Protein AF-A0A3L7QA02-F1 (afdb_monomer)

Sequence (84 aa):
MSDAATVHTEANLRQIFANMVPDRARTIRECYYEAVAALRNLSESLELADLEVPGNHEHVLIYEHVIACEAIGAMNLSLLGKVL

Foldseek 3Di:
DDPVVLVVVLVVVLVCLVPDDVVVSVVVVVVLVVVLVVLVVQLVVLVVVLVPDDDPPVSVSNVVSVVSVVVNVCSCPDSNVVND

Solvent-accessible surface area (backbone atoms only — not comparable to full-atom values): 4712 Å² total; per-residue (Å²): 133,57,72,69,58,55,53,52,51,48,54,50,51,53,51,50,56,73,72,39,59,67,67,61,50,47,52,54,49,51,55,52,52,49,51,50,51,50,39,50,53,48,24,53,52,27,46,52,52,47,72,68,53,86,78,92,70,82,56,59,38,49,58,52,20,50,53,32,50,49,51,46,50,51,46,61,69,30,72,62,54,71,70,108

Mean predicted aligned error: 4.7 Å

Nearest PDB structures (foldseek):
  1vcs-assembly1_A  TM=5.983E-01  e=1.392E+00  Mus musculus
  4nqi-assembly2_C  TM=6.962E-01  e=3.245E+00  Dictyostelium discoideum
  3nkx-assembly1_B  TM=6.299E-01  e=5.939E+00  Homo sapiens

Secondary structure (DSSP, 8-state):
--HHHHHHHHHHHHHHHHHS-HHHHHHHHHHHHHHHHHHHHHHHHHHHHHHHS-S--TTHHHHHHHHHHHHHHHHHHSHHHHH-

Structure (mmCIF, N/CA/C/O backbone):
data_AF-A0A3L7QA02-F1
#
_entry.id   AF-A0A3L7QA02-F1
#
loop_
_atom_site.group_PDB
_atom_site.id
_atom_site.type_symbol
_atom_site.label_atom_id
_atom_site.label_alt_id
_atom_site.label_comp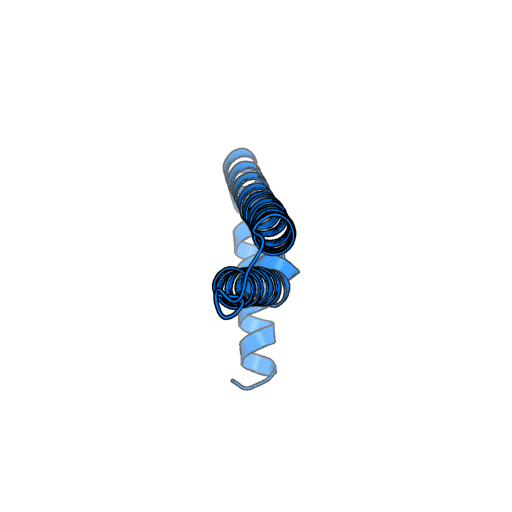_id
_atom_site.label_asym_id
_atom_site.label_entity_id
_atom_site.label_seq_id
_atom_site.pdbx_PDB_ins_code
_atom_site.Cartn_x
_atom_site.Cartn_y
_atom_site.Cartn_z
_atom_site.occupancy
_atom_site.B_iso_or_equiv
_atom_site.auth_seq_id
_atom_site.auth_comp_id
_atom_site.auth_asym_id
_atom_site.auth_atom_id
_atom_site.pdbx_PDB_model_num
ATOM 1 N N . MET A 1 1 ? -16.528 -15.673 -1.116 1.00 58.62 1 MET A N 1
ATOM 2 C CA . MET A 1 1 ? -17.079 -15.321 0.214 1.00 58.62 1 MET A CA 1
ATOM 3 C C . MET A 1 1 ? -18.457 -14.727 -0.001 1.00 58.62 1 MET A C 1
ATOM 5 O O . MET A 1 1 ? -18.603 -13.984 -0.958 1.00 58.62 1 MET A O 1
ATOM 9 N N . SER A 1 2 ? -19.458 -15.085 0.804 1.00 66.75 2 SER A N 1
ATOM 10 C CA . SER A 1 2 ? -20.776 -14.442 0.725 1.00 66.75 2 SER A CA 1
ATOM 11 C C . SER A 1 2 ? -20.705 -13.005 1.253 1.00 66.75 2 SER A C 1
ATOM 13 O O . SER A 1 2 ? -19.893 -12.719 2.135 1.00 66.75 2 SER A O 1
ATOM 15 N N . ASP A 1 3 ? -21.574 -12.117 0.767 1.00 69.88 3 ASP A N 1
ATOM 16 C CA . ASP A 1 3 ? -21.635 -10.716 1.218 1.00 69.88 3 ASP A CA 1
ATOM 17 C C . ASP A 1 3 ? -21.833 -10.598 2.737 1.00 69.88 3 ASP A C 1
ATOM 19 O O . ASP A 1 3 ? -21.231 -9.750 3.392 1.00 69.88 3 ASP A O 1
ATOM 23 N N . ALA A 1 4 ? -22.591 -11.526 3.329 1.00 67.81 4 ALA A N 1
ATOM 24 C CA . ALA A 1 4 ? -22.807 -11.597 4.772 1.00 67.81 4 ALA A CA 1
ATOM 25 C C . ALA A 1 4 ? -21.514 -11.858 5.574 1.00 67.81 4 ALA A C 1
ATOM 27 O O . ALA A 1 4 ? -21.345 -11.307 6.662 1.00 67.81 4 ALA A O 1
ATOM 28 N N . ALA A 1 5 ? -20.586 -12.666 5.044 1.00 70.00 5 ALA A N 1
ATOM 29 C CA . ALA A 1 5 ? -19.310 -12.936 5.706 1.00 70.00 5 ALA A CA 1
ATOM 30 C C . ALA A 1 5 ? -18.410 -11.690 5.705 1.00 70.00 5 ALA A C 1
ATOM 32 O O . ALA A 1 5 ? -17.811 -11.366 6.726 1.00 70.00 5 ALA A O 1
ATOM 33 N N . THR A 1 6 ? -18.380 -10.953 4.591 1.00 76.81 6 THR A N 1
ATOM 34 C CA . THR A 1 6 ? -17.620 -9.702 4.452 1.00 76.81 6 THR A CA 1
ATOM 35 C C . THR A 1 6 ? -18.126 -8.619 5.409 1.00 76.81 6 THR A C 1
ATOM 37 O O . THR A 1 6 ? -17.320 -7.990 6.093 1.00 76.81 6 THR A O 1
ATOM 40 N N . VAL A 1 7 ? -19.450 -8.454 5.527 1.00 77.56 7 VAL A N 1
ATOM 41 C CA . VAL A 1 7 ? -20.072 -7.507 6.473 1.00 77.56 7 VAL A CA 1
ATOM 42 C C . VAL A 1 7 ? -19.729 -7.861 7.923 1.00 77.56 7 VAL A C 1
ATOM 44 O O . VAL A 1 7 ? -19.392 -6.980 8.714 1.00 77.56 7 VAL A O 1
ATOM 47 N N . HIS A 1 8 ? -19.759 -9.150 8.279 1.00 84.56 8 HIS A N 1
ATOM 48 C CA . HIS A 1 8 ? -19.390 -9.597 9.622 1.00 84.56 8 HIS A CA 1
ATOM 49 C C . HIS A 1 8 ? -17.907 -9.331 9.932 1.00 84.56 8 HIS A C 1
ATOM 51 O O . HIS A 1 8 ? -17.573 -8.845 11.013 1.00 84.56 8 HIS A O 1
ATOM 57 N N . THR A 1 9 ? -17.007 -9.587 8.977 1.00 88.75 9 THR A N 1
ATOM 58 C CA . THR A 1 9 ? -15.576 -9.294 9.135 1.00 88.75 9 THR A CA 1
ATOM 59 C C . THR A 1 9 ? -15.300 -7.794 9.266 1.00 88.75 9 THR A C 1
ATOM 61 O O . THR A 1 9 ? -14.482 -7.404 10.099 1.00 88.75 9 THR A O 1
ATOM 64 N N . GLU A 1 10 ? -15.993 -6.945 8.503 1.00 91.94 10 GLU A N 1
ATOM 65 C CA . GLU A 1 10 ? -15.863 -5.489 8.623 1.00 91.94 10 GLU A CA 1
ATOM 66 C C . GLU A 1 10 ? -16.308 -4.987 10.004 1.00 91.94 10 GLU A C 1
ATOM 68 O O . GLU A 1 10 ? -15.580 -4.232 10.653 1.00 91.94 10 GLU A O 1
ATOM 73 N N . ALA A 1 11 ? -17.471 -5.438 10.488 1.00 93.44 11 ALA A N 1
ATOM 74 C CA . ALA A 1 11 ? -17.977 -5.070 11.809 1.00 93.44 11 ALA A CA 1
ATOM 75 C C . ALA A 1 11 ? -16.990 -5.458 12.924 1.00 93.44 11 ALA A C 1
ATOM 77 O O . ALA A 1 11 ? -16.701 -4.645 13.806 1.00 93.44 11 ALA A O 1
ATOM 78 N N . ASN A 1 12 ? -16.405 -6.657 12.836 1.00 95.06 12 ASN A N 1
ATOM 79 C CA . ASN A 1 12 ? -15.395 -7.123 13.783 1.00 95.06 12 ASN A CA 1
ATOM 80 C C . ASN A 1 12 ? -14.128 -6.253 13.741 1.00 95.06 12 ASN A C 1
ATOM 82 O O . ASN A 1 12 ? -13.619 -5.871 14.793 1.00 95.06 12 ASN A O 1
ATOM 86 N N . LEU A 1 13 ? -13.637 -5.883 12.552 1.00 94.50 13 LEU A N 1
ATOM 87 C CA . LEU A 1 13 ? -12.491 -4.975 12.412 1.00 94.50 13 LEU A CA 1
ATOM 88 C C . LEU A 1 13 ? -12.768 -3.611 13.052 1.00 94.50 13 LEU A C 1
ATOM 90 O O . LEU A 1 13 ? -11.955 -3.126 13.842 1.00 94.50 13 LEU A O 1
ATOM 94 N N . ARG A 1 14 ? -13.934 -3.014 12.782 1.00 94.25 14 ARG A N 1
ATOM 95 C CA . ARG A 1 14 ? -14.336 -1.737 13.394 1.00 94.25 14 ARG A CA 1
ATOM 96 C C . ARG A 1 14 ? -14.401 -1.840 14.917 1.00 94.25 14 ARG A C 1
ATOM 98 O O . ARG A 1 14 ? -13.894 -0.958 15.607 1.00 94.25 14 ARG A O 1
ATOM 105 N N . GLN A 1 15 ? -14.960 -2.929 15.445 1.00 96.19 15 GLN A N 1
ATOM 106 C CA . GLN A 1 15 ? -15.025 -3.175 16.885 1.00 96.19 15 GLN A CA 1
ATOM 107 C C . GLN A 1 15 ? -13.632 -3.348 17.508 1.00 96.19 15 GLN A C 1
ATOM 109 O O . GLN A 1 15 ? -13.388 -2.830 18.598 1.00 96.19 15 GLN A O 1
ATOM 114 N N . ILE A 1 16 ? -12.708 -4.037 16.833 1.00 95.81 16 ILE A N 1
ATOM 115 C CA . ILE A 1 16 ? -11.323 -4.185 17.299 1.00 95.81 16 ILE A CA 1
ATOM 116 C C . ILE A 1 16 ? -10.659 -2.812 17.419 1.00 95.81 16 ILE A C 1
ATOM 118 O O . ILE A 1 16 ? -10.122 -2.496 18.476 1.00 95.81 16 ILE A O 1
ATOM 122 N N . PHE A 1 17 ? -10.736 -1.971 16.383 1.00 95.06 17 PHE A N 1
ATOM 123 C CA . PHE A 1 17 ? -10.145 -0.629 16.416 1.00 95.06 17 PHE A CA 1
ATOM 124 C C . PHE A 1 17 ? -10.807 0.297 17.439 1.00 95.06 17 PHE A C 1
ATOM 126 O O . PHE A 1 17 ? -10.106 1.079 18.076 1.00 95.06 17 PHE A O 1
ATOM 133 N N . ALA A 1 18 ? -12.125 0.198 17.628 1.00 93.88 18 ALA A N 1
ATOM 134 C CA . ALA A 1 18 ? -12.848 0.994 18.618 1.00 93.88 18 ALA A CA 1
ATOM 135 C C . ALA A 1 18 ? -12.422 0.678 20.063 1.00 93.88 18 ALA A C 1
ATOM 137 O O . ALA A 1 18 ? -12.393 1.573 20.901 1.00 93.88 18 ALA A O 1
ATOM 138 N N . ASN A 1 19 ? -12.068 -0.581 20.345 1.00 96.88 19 ASN A N 1
ATOM 139 C CA . ASN A 1 19 ? -11.625 -1.029 21.670 1.00 96.88 19 ASN A CA 1
ATOM 140 C C . ASN A 1 19 ? -10.094 -1.041 21.829 1.00 96.88 19 ASN A C 1
ATOM 142 O O . ASN A 1 19 ? -9.581 -1.400 22.890 1.00 96.88 19 ASN A O 1
ATOM 146 N N . MET A 1 20 ? -9.351 -0.693 20.778 1.00 96.94 20 MET A N 1
ATOM 147 C CA . MET A 1 20 ? -7.894 -0.691 20.791 1.00 96.94 20 MET A CA 1
ATOM 148 C C . MET A 1 20 ? -7.356 0.517 21.562 1.00 96.94 20 MET A C 1
ATOM 150 O O . MET A 1 20 ? -7.914 1.612 21.507 1.00 96.94 20 MET A O 1
ATOM 154 N N . VAL A 1 21 ? -6.215 0.335 22.233 1.00 97.94 21 VAL A N 1
ATOM 155 C CA . VAL A 1 21 ? -5.469 1.444 22.845 1.00 97.94 21 VAL A CA 1
ATOM 156 C C . VAL A 1 21 ? -5.212 2.535 21.789 1.00 97.94 21 VAL A C 1
ATOM 158 O O . VAL A 1 21 ? -4.669 2.204 20.729 1.00 97.94 21 VAL A O 1
ATOM 161 N N . PRO A 1 22 ? -5.547 3.817 22.054 1.00 96.19 22 PRO A N 1
ATOM 162 C CA . PRO A 1 22 ? -5.490 4.879 21.048 1.00 96.19 22 PRO A CA 1
ATOM 163 C C . PRO A 1 22 ? -4.147 5.003 20.324 1.00 96.19 22 PRO A C 1
ATOM 165 O O . PRO A 1 22 ? -4.125 5.109 19.098 1.00 96.19 22 PRO A O 1
ATOM 168 N N . ASP A 1 23 ? -3.032 4.921 21.053 1.00 97.75 23 ASP A N 1
ATOM 169 C CA . ASP A 1 23 ? -1.693 5.010 20.460 1.00 97.75 23 ASP A CA 1
ATOM 170 C C . ASP A 1 23 ? -1.408 3.839 19.520 1.00 97.75 23 ASP A C 1
ATOM 172 O O . ASP A 1 23 ? -0.893 4.034 18.424 1.00 97.75 23 ASP A O 1
ATOM 176 N N . ARG A 1 24 ? -1.835 2.622 19.882 1.00 97.81 24 ARG A N 1
ATOM 177 C CA . ARG A 1 24 ? -1.687 1.449 19.011 1.00 97.81 24 ARG A CA 1
ATOM 178 C C . ARG A 1 24 ? -2.509 1.604 17.732 1.00 97.81 24 ARG A C 1
ATOM 180 O O . ARG A 1 24 ? -2.006 1.308 16.652 1.00 97.81 24 ARG A O 1
ATOM 187 N N . ALA A 1 25 ? -3.749 2.079 17.849 1.00 96.56 25 ALA A N 1
ATOM 188 C CA . ALA A 1 25 ? -4.613 2.316 16.697 1.00 96.56 25 ALA A CA 1
ATOM 189 C C . ALA A 1 25 ? -4.047 3.405 15.774 1.00 96.56 25 ALA A C 1
ATOM 191 O O . ALA A 1 25 ? -4.180 3.305 14.555 1.00 96.56 25 ALA A O 1
ATOM 192 N N . ARG A 1 26 ? -3.409 4.437 16.341 1.00 96.69 26 ARG A N 1
ATOM 193 C CA . ARG A 1 26 ? -2.697 5.467 15.578 1.00 96.69 26 ARG A CA 1
ATOM 194 C C . ARG A 1 26 ? -1.504 4.877 14.832 1.00 96.69 26 ARG A C 1
ATOM 196 O O . ARG A 1 26 ? -1.461 5.018 13.618 1.00 96.69 26 ARG A O 1
ATOM 203 N N . THR A 1 27 ? -0.630 4.142 15.519 1.00 98.25 27 THR A N 1
ATOM 204 C CA . THR A 1 27 ? 0.540 3.508 14.893 1.00 98.25 27 THR A CA 1
ATOM 205 C C . THR A 1 27 ? 0.144 2.610 13.725 1.00 98.25 27 THR A C 1
ATOM 207 O O . THR A 1 27 ? 0.780 2.653 12.682 1.00 98.25 27 THR A O 1
ATOM 210 N N . ILE A 1 28 ? -0.929 1.819 13.849 1.00 97.69 28 ILE A N 1
ATOM 211 C CA . ILE A 1 28 ? -1.374 0.964 12.737 1.00 97.69 28 ILE A CA 1
ATOM 212 C C . ILE A 1 28 ? -1.834 1.799 11.535 1.00 97.69 28 ILE A C 1
ATOM 214 O O . ILE A 1 28 ? -1.491 1.456 10.406 1.00 97.69 28 ILE A O 1
ATOM 218 N N . ARG A 1 29 ? -2.579 2.893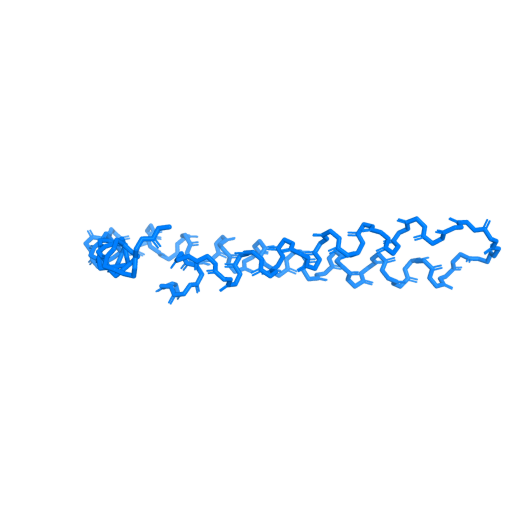 11.758 1.00 96.81 29 ARG A N 1
ATOM 219 C CA . ARG A 1 29 ? -2.981 3.811 10.678 1.00 96.81 29 ARG A CA 1
ATOM 220 C C . ARG A 1 29 ? -1.768 4.432 9.996 1.00 96.81 29 ARG A C 1
ATOM 222 O O . ARG A 1 29 ? -1.687 4.402 8.776 1.00 96.81 29 ARG A O 1
ATOM 229 N N . GLU A 1 30 ? -0.832 4.954 10.782 1.00 98.12 30 GLU A N 1
ATOM 230 C CA . GLU A 1 30 ? 0.395 5.580 10.281 1.00 98.12 30 GLU A CA 1
ATOM 231 C C . GLU A 1 30 ? 1.202 4.595 9.435 1.00 98.12 30 GLU A C 1
ATOM 233 O O . GLU A 1 30 ? 1.421 4.858 8.257 1.00 98.12 30 GLU A O 1
ATOM 238 N N . CYS A 1 31 ? 1.518 3.408 9.965 1.00 98.25 31 CYS A N 1
ATOM 239 C CA . CYS A 1 31 ? 2.261 2.395 9.217 1.00 98.25 31 CYS A CA 1
ATOM 240 C C . CYS A 1 31 ? 1.542 1.963 7.930 1.00 98.25 31 CYS A C 1
ATOM 242 O O . CYS A 1 31 ? 2.189 1.715 6.915 1.00 98.25 31 CYS A O 1
ATOM 244 N N . TYR A 1 32 ? 0.209 1.862 7.953 1.00 98.19 32 TYR A N 1
ATOM 245 C CA . TYR A 1 32 ? -0.563 1.510 6.765 1.00 98.19 32 TYR A CA 1
ATOM 246 C C . TYR A 1 32 ? -0.452 2.588 5.680 1.00 98.19 32 TYR A C 1
ATOM 248 O O . TYR A 1 32 ? -0.176 2.277 4.520 1.00 98.19 32 TYR A O 1
ATOM 256 N N . TYR A 1 33 ? -0.633 3.857 6.051 1.00 97.38 33 TYR A N 1
ATOM 257 C CA . TYR A 1 33 ? -0.537 4.974 5.115 1.00 97.38 33 TYR A CA 1
ATOM 258 C C . TYR A 1 33 ? 0.890 5.187 4.606 1.00 97.38 33 TYR A C 1
ATOM 260 O O . TYR A 1 33 ? 1.073 5.439 3.416 1.00 97.38 33 TYR A O 1
ATOM 268 N N . GLU A 1 34 ? 1.896 5.012 5.462 1.00 98.44 34 GLU A N 1
ATOM 269 C CA . GLU A 1 34 ? 3.310 5.052 5.078 1.00 98.44 34 GLU A CA 1
ATOM 270 C C . GLU A 1 34 ? 3.660 3.943 4.083 1.00 98.44 34 GLU A C 1
ATOM 272 O O . GLU A 1 34 ? 4.334 4.209 3.090 1.00 98.44 34 GLU A O 1
ATOM 277 N N . ALA A 1 35 ? 3.157 2.721 4.284 1.00 98.38 35 ALA A N 1
ATOM 278 C CA . ALA A 1 35 ? 3.369 1.623 3.345 1.00 98.38 35 ALA A CA 1
ATOM 279 C C . ALA A 1 35 ? 2.755 1.920 1.966 1.00 98.38 35 ALA A C 1
ATOM 281 O O . ALA A 1 35 ? 3.420 1.748 0.944 1.00 98.38 35 ALA A O 1
ATOM 282 N N . VAL A 1 36 ? 1.516 2.429 1.921 1.00 98.19 36 VAL A N 1
ATOM 283 C CA . VAL A 1 36 ? 0.876 2.829 0.654 1.00 98.19 36 VAL A CA 1
ATOM 284 C C . VAL A 1 36 ? 1.634 3.982 -0.012 1.00 98.19 36 VAL A C 1
ATOM 286 O O . VAL A 1 36 ? 1.814 3.970 -1.229 1.00 98.19 36 VAL A O 1
ATOM 289 N N . ALA A 1 37 ? 2.094 4.970 0.758 1.00 98.38 37 ALA A N 1
ATOM 290 C CA . ALA A 1 37 ? 2.878 6.088 0.236 1.00 98.38 37 ALA A CA 1
ATOM 291 C C . ALA A 1 37 ? 4.224 5.623 -0.344 1.00 98.38 37 ALA A C 1
ATOM 293 O O . ALA A 1 37 ? 4.597 6.039 -1.439 1.00 98.38 37 ALA A O 1
ATOM 294 N N . ALA A 1 38 ? 4.918 4.711 0.339 1.00 98.50 38 ALA A N 1
ATOM 295 C CA . ALA A 1 38 ? 6.163 4.129 -0.147 1.00 98.50 38 ALA A CA 1
ATOM 296 C C . ALA A 1 38 ? 5.959 3.340 -1.450 1.00 98.50 38 ALA A C 1
ATOM 298 O O . ALA A 1 38 ? 6.752 3.490 -2.377 1.00 98.50 38 ALA A O 1
ATOM 299 N N . LEU A 1 39 ? 4.876 2.559 -1.560 1.00 98.62 39 LEU A N 1
ATOM 300 C CA . LEU A 1 39 ? 4.538 1.849 -2.798 1.00 98.62 39 LEU A CA 1
ATOM 301 C C . LEU A 1 39 ? 4.249 2.810 -3.958 1.00 98.62 39 LEU A C 1
ATOM 303 O O . LEU A 1 39 ? 4.678 2.549 -5.079 1.00 98.62 39 LEU A O 1
ATOM 307 N N . ARG A 1 40 ? 3.565 3.935 -3.702 1.00 98.31 40 ARG A N 1
ATOM 308 C CA . ARG A 1 40 ? 3.331 4.968 -4.727 1.00 98.31 40 ARG A CA 1
ATOM 309 C C . ARG A 1 40 ? 4.646 5.555 -5.229 1.00 98.31 40 ARG A C 1
ATOM 311 O O . ARG A 1 40 ? 4.884 5.547 -6.433 1.00 98.31 40 ARG A O 1
ATOM 318 N N . ASN A 1 41 ? 5.520 5.968 -4.312 1.00 98.62 41 ASN A N 1
ATOM 319 C CA . ASN A 1 41 ? 6.835 6.505 -4.665 1.00 98.62 41 ASN A CA 1
ATOM 320 C C . ASN A 1 41 ? 7.672 5.486 -5.453 1.00 98.62 41 ASN A C 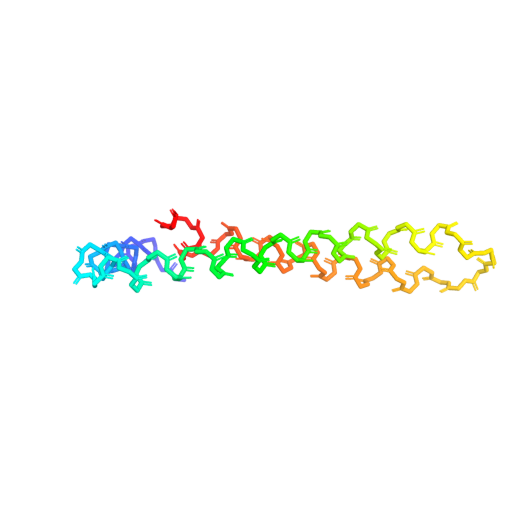1
ATOM 322 O O . ASN A 1 41 ? 8.361 5.858 -6.402 1.00 98.62 41 ASN A O 1
ATOM 326 N N . LEU A 1 42 ? 7.599 4.203 -5.081 1.00 98.50 42 LEU A N 1
ATOM 327 C CA . LEU A 1 42 ? 8.263 3.121 -5.804 1.00 98.50 42 LEU A CA 1
ATOM 328 C C . LEU A 1 42 ? 7.719 2.997 -7.232 1.00 98.50 42 LEU A C 1
ATOM 330 O O . LEU A 1 42 ? 8.509 2.988 -8.169 1.00 98.50 42 LEU A O 1
ATOM 334 N N . SER A 1 43 ? 6.394 2.946 -7.403 1.00 98.44 43 SER A N 1
ATOM 335 C CA . SER A 1 43 ? 5.771 2.822 -8.728 1.00 98.44 43 SER A CA 1
ATOM 336 C C . SER A 1 43 ? 6.162 3.968 -9.667 1.00 98.44 43 SER A C 1
ATOM 338 O O . SER A 1 43 ? 6.532 3.713 -10.810 1.00 98.44 43 SER A O 1
ATOM 340 N N . GLU A 1 44 ? 6.167 5.210 -9.178 1.00 98.06 44 GLU A N 1
ATOM 341 C CA . GLU A 1 44 ? 6.557 6.389 -9.960 1.00 98.06 44 GLU A CA 1
ATOM 342 C C . GLU A 1 44 ? 8.050 6.361 -10.309 1.00 98.06 44 GLU A C 1
ATOM 344 O O . GLU A 1 44 ? 8.430 6.574 -11.456 1.00 98.06 44 GLU A O 1
ATOM 349 N N . SER A 1 45 ? 8.907 6.021 -9.341 1.00 98.06 45 SER A N 1
ATOM 350 C CA . SER A 1 45 ? 10.354 5.932 -9.575 1.00 98.06 45 SER A CA 1
ATOM 351 C C . SER A 1 45 ? 10.710 4.867 -10.616 1.00 98.06 45 SER A C 1
ATOM 353 O O . SER A 1 45 ? 11.625 5.077 -11.407 1.00 98.06 45 SER A O 1
ATOM 355 N N . LEU A 1 46 ? 10.001 3.733 -10.622 1.00 97.31 46 LEU A N 1
ATOM 356 C CA . LEU A 1 46 ? 10.207 2.657 -11.596 1.00 97.31 46 LEU A CA 1
ATOM 357 C C . LEU A 1 46 ? 9.818 3.090 -13.013 1.00 97.31 46 LEU A C 1
ATOM 359 O O . LEU A 1 46 ? 10.576 2.847 -13.948 1.00 97.31 46 LEU A O 1
ATOM 363 N N . GLU A 1 47 ? 8.674 3.762 -13.164 1.00 96.06 47 GLU A N 1
ATOM 364 C CA . GLU A 1 47 ? 8.217 4.293 -14.454 1.00 96.06 47 GLU A CA 1
ATOM 365 C C . GLU A 1 47 ? 9.193 5.338 -15.008 1.00 96.06 47 GLU A C 1
ATOM 367 O O . GLU A 1 47 ? 9.605 5.255 -16.164 1.00 96.06 47 GLU A O 1
ATOM 372 N N . LEU A 1 48 ? 9.612 6.292 -14.171 1.00 95.56 48 LEU A N 1
ATOM 373 C CA . LEU A 1 48 ? 10.562 7.331 -14.569 1.00 95.56 48 LEU A CA 1
ATOM 374 C C . LEU A 1 48 ? 11.928 6.745 -14.939 1.00 95.56 48 LEU A C 1
ATOM 376 O O . LEU A 1 48 ? 12.493 7.119 -15.964 1.00 95.56 48 LEU A O 1
ATOM 380 N N . ALA A 1 49 ? 12.439 5.799 -14.149 1.00 94.62 49 ALA A N 1
ATOM 381 C CA . ALA A 1 49 ? 13.716 5.156 -14.433 1.00 94.62 49 ALA A CA 1
ATOM 382 C C . ALA A 1 49 ? 13.693 4.387 -15.765 1.00 94.62 49 ALA A C 1
ATOM 384 O O . ALA A 1 49 ? 14.683 4.418 -16.490 1.00 94.62 49 ALA A O 1
ATOM 385 N N . ASP A 1 50 ? 12.578 3.740 -16.126 1.00 93.00 50 ASP A N 1
ATOM 386 C CA . ASP A 1 50 ? 12.446 3.047 -17.416 1.00 93.00 50 ASP A CA 1
ATOM 387 C C . ASP A 1 50 ? 12.558 4.016 -18.607 1.00 93.00 50 ASP A C 1
ATOM 389 O O . ASP A 1 50 ? 13.230 3.720 -19.597 1.00 93.00 50 ASP A O 1
ATOM 393 N N . LEU A 1 51 ? 11.964 5.211 -18.478 1.00 90.44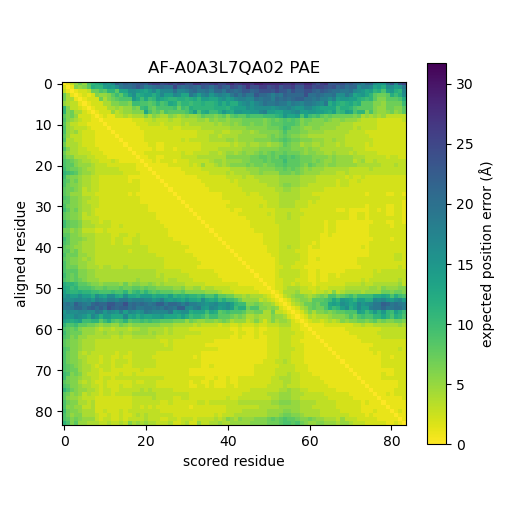 51 LEU A N 1
ATOM 394 C CA . LEU A 1 51 ? 12.020 6.273 -19.490 1.00 90.44 51 LEU A CA 1
ATOM 395 C C . LEU A 1 51 ? 13.425 6.866 -19.662 1.00 90.44 51 LEU A C 1
ATOM 397 O O . LEU A 1 51 ? 13.767 7.339 -20.748 1.00 90.44 51 LEU A O 1
ATOM 401 N N . GLU A 1 52 ? 14.229 6.877 -18.598 1.00 91.81 52 GLU A N 1
ATOM 402 C CA . GLU A 1 52 ? 15.571 7.464 -18.595 1.00 91.81 52 GLU A CA 1
ATOM 403 C C . GLU A 1 52 ? 16.629 6.568 -19.242 1.00 91.81 52 GLU A C 1
ATOM 405 O O . GLU A 1 52 ? 17.657 7.076 -19.701 1.00 91.81 52 GLU A O 1
ATOM 410 N N . VAL A 1 53 ? 16.411 5.249 -19.306 1.00 84.69 53 VAL A N 1
ATOM 411 C CA . VAL A 1 53 ? 17.381 4.343 -19.925 1.00 84.69 53 VAL A CA 1
ATOM 412 C C . VAL A 1 53 ? 17.170 4.329 -21.446 1.00 84.69 53 VAL A C 1
ATOM 414 O O . VAL A 1 53 ? 16.115 3.928 -21.929 1.00 84.69 53 VAL A O 1
ATOM 417 N N . PRO A 1 54 ? 18.159 4.720 -22.264 1.00 78.06 54 PRO A N 1
ATOM 418 C CA . PRO A 1 54 ? 18.058 4.592 -23.711 1.00 78.06 54 PRO A CA 1
ATOM 419 C C . PRO A 1 54 ? 18.302 3.141 -24.155 1.00 78.06 54 PRO A C 1
ATOM 421 O O . PRO A 1 54 ? 19.228 2.482 -23.682 1.00 78.06 54 PRO A O 1
ATOM 424 N N . GLY A 1 55 ? 17.525 2.660 -25.126 1.00 76.88 55 GLY A N 1
ATOM 425 C CA . GLY A 1 55 ? 17.699 1.337 -25.737 1.00 76.88 55 GLY A CA 1
ATOM 426 C C . GLY A 1 55 ? 16.488 0.423 -25.560 1.00 76.88 55 GLY A C 1
ATOM 427 O O . GLY A 1 55 ? 15.470 0.828 -25.017 1.00 76.88 55 GLY A O 1
ATOM 428 N N . ASN A 1 56 ? 16.587 -0.805 -26.076 1.00 77.44 56 ASN A N 1
ATOM 429 C CA . ASN A 1 56 ? 15.539 -1.813 -25.934 1.00 77.44 56 ASN A CA 1
ATOM 430 C C . ASN A 1 56 ? 15.899 -2.753 -24.777 1.00 77.44 56 ASN A C 1
ATOM 432 O O . ASN A 1 56 ? 16.643 -3.714 -24.955 1.00 77.44 56 ASN A O 1
ATOM 436 N N . HIS A 1 57 ? 15.418 -2.420 -23.588 1.00 79.38 57 HIS A N 1
ATOM 437 C CA . HIS A 1 57 ? 15.566 -3.173 -22.334 1.00 79.38 57 HIS A CA 1
ATOM 438 C C . HIS A 1 57 ? 14.247 -3.839 -21.931 1.00 79.38 57 HIS A C 1
ATOM 440 O O . HIS A 1 57 ? 14.038 -4.173 -20.769 1.00 79.38 57 HIS A O 1
ATOM 446 N N . GLU A 1 58 ? 13.365 -4.039 -22.915 1.00 84.31 58 GLU A N 1
ATOM 447 C CA . GLU A 1 58 ? 12.096 -4.759 -22.784 1.00 84.31 58 GLU A CA 1
ATOM 448 C C . GLU A 1 58 ? 11.151 -4.188 -21.716 1.00 84.31 58 GLU A C 1
ATOM 450 O O . GLU A 1 58 ? 10.216 -4.870 -21.300 1.00 84.31 58 GLU A O 1
ATOM 455 N N . HIS A 1 59 ? 11.367 -2.935 -21.296 1.00 86.62 59 HIS A N 1
ATOM 456 C CA . HIS A 1 59 ? 10.555 -2.250 -20.292 1.00 86.62 59 HIS A CA 1
ATOM 457 C C . HIS A 1 59 ? 10.428 -3.047 -18.980 1.00 86.62 59 HIS A C 1
ATOM 459 O O . HIS A 1 59 ? 9.353 -3.128 -18.381 1.00 86.62 59 HIS A O 1
ATOM 465 N N . VAL A 1 60 ? 11.519 -3.685 -18.532 1.00 93.31 60 VAL A N 1
ATOM 466 C CA . VAL A 1 60 ? 11.517 -4.546 -17.333 1.00 93.31 60 VAL A CA 1
ATOM 467 C C . VAL A 1 60 ? 11.012 -3.804 -16.090 1.00 93.31 60 VAL A C 1
ATOM 469 O O . VAL A 1 60 ? 10.292 -4.387 -15.279 1.00 93.31 60 VAL A O 1
ATOM 472 N N . LEU A 1 61 ? 11.319 -2.511 -15.954 1.00 95.44 61 LEU A N 1
ATOM 473 C CA . LEU A 1 61 ? 10.863 -1.719 -14.811 1.00 95.44 61 LEU A CA 1
ATOM 474 C C . LEU A 1 61 ? 9.369 -1.378 -14.894 1.00 95.44 61 LEU A C 1
ATOM 476 O O . LEU A 1 61 ? 8.737 -1.202 -13.854 1.00 95.44 61 LEU A O 1
ATOM 480 N N . ILE A 1 62 ? 8.771 -1.373 -16.091 1.00 95.44 62 ILE A N 1
ATOM 481 C CA . ILE A 1 62 ? 7.317 -1.228 -16.247 1.00 95.44 62 ILE A CA 1
ATOM 482 C C . ILE A 1 62 ? 6.577 -2.444 -15.679 1.00 95.44 62 ILE A C 1
ATOM 484 O O . ILE A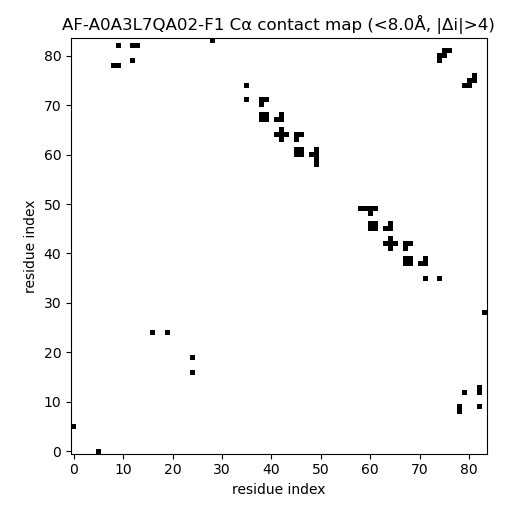 1 62 ? 5.531 -2.274 -15.054 1.00 95.44 62 ILE A O 1
ATOM 488 N N . TYR A 1 63 ? 7.113 -3.662 -15.813 1.00 95.56 63 TYR A N 1
ATOM 489 C CA . TYR A 1 63 ? 6.499 -4.831 -15.167 1.00 95.56 63 TYR A CA 1
ATOM 490 C C . TYR A 1 63 ? 6.500 -4.700 -13.638 1.00 95.56 63 TYR A C 1
ATOM 492 O O . TYR A 1 63 ? 5.477 -4.949 -12.999 1.00 95.56 63 TYR A O 1
ATOM 500 N N . GLU A 1 64 ? 7.603 -4.238 -13.049 1.00 97.75 64 GLU A N 1
ATOM 501 C CA . GLU A 1 64 ? 7.688 -3.993 -11.603 1.00 97.75 64 GLU A CA 1
ATOM 502 C C . GLU A 1 64 ? 6.784 -2.827 -11.156 1.00 97.75 64 GLU A C 1
ATOM 504 O O . GLU A 1 64 ? 6.143 -2.903 -10.105 1.00 97.75 64 GLU A O 1
ATOM 509 N N . HIS A 1 65 ? 6.650 -1.773 -11.971 1.00 97.50 65 HIS A N 1
ATOM 510 C CA . HIS A 1 65 ? 5.681 -0.695 -11.747 1.00 97.50 65 HIS A CA 1
ATOM 511 C C . HIS A 1 65 ? 4.250 -1.244 -11.659 1.00 97.50 65 HIS A C 1
ATOM 513 O O . HIS A 1 65 ? 3.506 -0.885 -10.744 1.00 97.50 65 HIS A O 1
ATOM 519 N N . VAL A 1 66 ? 3.865 -2.144 -12.573 1.00 98.00 66 VAL A N 1
ATOM 520 C CA . VAL A 1 66 ? 2.533 -2.767 -12.562 1.00 98.00 66 VAL A CA 1
ATOM 521 C C . VAL A 1 66 ? 2.319 -3.565 -11.276 1.00 98.00 66 VAL A C 1
ATOM 523 O O . VAL A 1 66 ? 1.275 -3.407 -10.644 1.00 98.00 66 VAL A O 1
ATOM 526 N N . ILE A 1 67 ? 3.312 -4.337 -10.825 1.00 98.38 67 ILE A N 1
ATOM 527 C CA . ILE A 1 67 ? 3.240 -5.075 -9.552 1.00 98.38 67 ILE A CA 1
ATOM 528 C C . ILE A 1 67 ? 3.043 -4.114 -8.368 1.00 98.38 67 ILE A C 1
ATOM 530 O O . ILE A 1 67 ? 2.204 -4.358 -7.495 1.00 98.38 67 ILE A O 1
ATOM 534 N N . ALA A 1 68 ? 3.768 -2.992 -8.335 1.00 98.50 68 ALA A N 1
ATOM 535 C CA . ALA A 1 68 ? 3.596 -1.978 -7.296 1.00 98.50 68 ALA A CA 1
ATOM 536 C C . ALA A 1 68 ? 2.183 -1.359 -7.325 1.00 98.50 68 ALA A C 1
ATOM 538 O O . ALA A 1 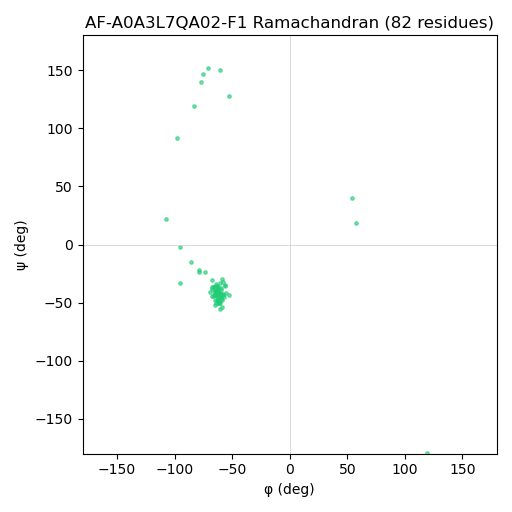68 ? 1.547 -1.209 -6.276 1.00 98.50 68 ALA A O 1
ATOM 539 N N . CYS A 1 69 ? 1.649 -1.069 -8.514 1.00 98.44 69 CYS A N 1
ATOM 540 C CA . CYS A 1 69 ? 0.280 -0.589 -8.710 1.00 98.44 69 CYS A CA 1
ATOM 541 C C . CYS A 1 69 ? -0.774 -1.607 -8.242 1.00 98.44 69 CYS A C 1
ATOM 543 O O . CYS A 1 69 ? -1.743 -1.233 -7.573 1.00 98.44 69 CYS A O 1
ATOM 545 N N . GLU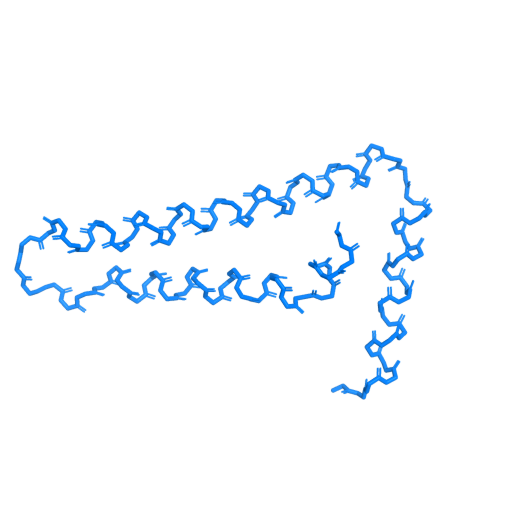 A 1 70 ? -0.576 -2.896 -8.524 1.00 98.56 70 GLU A N 1
ATOM 546 C CA . GLU A 1 70 ? -1.442 -3.977 -8.044 1.00 98.56 70 GLU A CA 1
ATOM 547 C C . GLU A 1 70 ? -1.417 -4.089 -6.518 1.00 98.56 70 GLU A C 1
ATOM 549 O O . GLU A 1 70 ? -2.474 -4.219 -5.896 1.00 98.56 7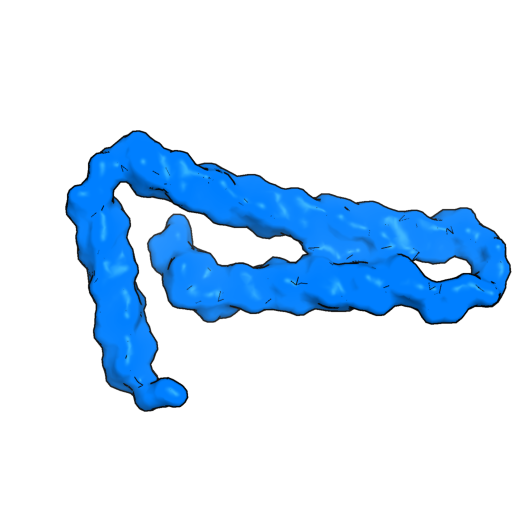0 GLU A O 1
ATOM 554 N N . ALA A 1 71 ? -0.242 -3.964 -5.894 1.00 98.38 71 ALA A N 1
ATOM 555 C CA . ALA A 1 71 ? -0.113 -3.957 -4.439 1.00 98.38 71 ALA A CA 1
ATOM 556 C C . ALA A 1 71 ? -0.878 -2.780 -3.807 1.00 98.38 71 ALA A C 1
ATOM 558 O O . ALA A 1 71 ? -1.632 -2.977 -2.850 1.00 98.38 71 ALA A O 1
ATOM 559 N N . ILE A 1 72 ? -0.766 -1.571 -4.373 1.00 98.19 72 ILE A N 1
ATOM 560 C CA . ILE A 1 72 ? -1.545 -0.397 -3.940 1.00 98.19 72 ILE A CA 1
ATOM 561 C C . ILE A 1 72 ? -3.047 -0.670 -4.078 1.00 98.19 72 ILE A C 1
ATOM 563 O O . ILE A 1 72 ? -3.819 -0.387 -3.157 1.00 98.19 72 ILE A O 1
ATOM 567 N N . GLY A 1 73 ? -3.470 -1.235 -5.211 1.00 97.25 73 GLY A N 1
ATOM 568 C CA . GLY A 1 73 ? -4.858 -1.617 -5.458 1.00 97.25 73 GLY A CA 1
ATOM 569 C C . GLY A 1 73 ? -5.374 -2.617 -4.423 1.00 97.25 73 GLY A C 1
ATOM 570 O O . GLY A 1 73 ? -6.430 -2.401 -3.826 1.00 97.25 73 GLY A O 1
ATOM 571 N N . ALA A 1 74 ? -4.606 -3.670 -4.147 1.00 97.69 74 ALA A N 1
ATOM 572 C CA . ALA A 1 74 ? -4.941 -4.690 -3.161 1.00 97.69 74 ALA A CA 1
ATOM 573 C C . ALA A 1 74 ? -5.056 -4.109 -1.747 1.00 97.69 74 ALA A C 1
ATOM 575 O O . ALA A 1 74 ? -6.003 -4.433 -1.028 1.00 97.69 74 ALA A O 1
ATOM 576 N N . MET A 1 75 ? -4.147 -3.207 -1.362 1.00 97.12 75 MET A N 1
ATOM 577 C CA . MET A 1 75 ? -4.236 -2.490 -0.091 1.00 97.12 75 MET A CA 1
ATOM 578 C C . MET A 1 75 ? -5.527 -1.665 -0.035 1.00 97.12 75 MET A C 1
ATOM 580 O O . MET A 1 75 ? -6.360 -1.899 0.841 1.00 97.12 75 MET A O 1
ATOM 584 N N . ASN A 1 76 ? -5.773 -0.786 -1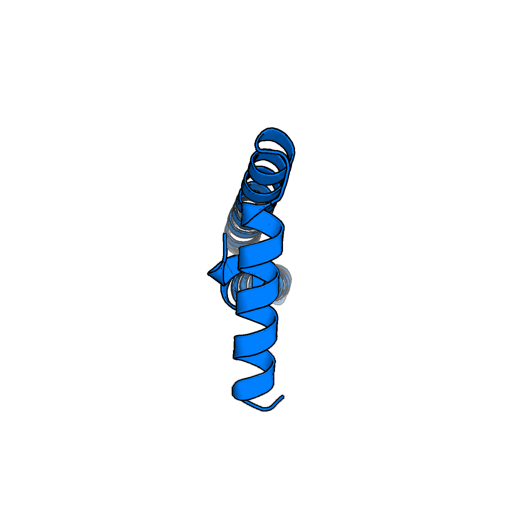.007 1.00 93.56 76 ASN A N 1
ATOM 585 C CA . ASN A 1 76 ? -6.972 0.065 -1.035 1.00 93.56 76 ASN A CA 1
ATOM 586 C C . ASN A 1 76 ? -8.291 -0.731 -1.029 1.00 93.56 76 ASN A C 1
ATOM 588 O O . ASN A 1 76 ? -9.288 -0.279 -0.468 1.00 93.56 76 ASN A O 1
ATOM 592 N N . LEU A 1 77 ? -8.310 -1.919 -1.639 1.00 94.38 77 LEU A N 1
ATOM 593 C CA . LEU A 1 77 ? -9.487 -2.791 -1.683 1.00 94.38 77 LEU A CA 1
ATOM 594 C C . LEU A 1 77 ? -9.625 -3.707 -0.462 1.00 94.38 77 LEU A C 1
ATOM 596 O O . LEU A 1 77 ? -10.707 -4.271 -0.249 1.00 94.38 77 LEU A O 1
ATOM 600 N N . SER A 1 78 ? -8.567 -3.855 0.339 1.00 94.31 78 SER A N 1
ATOM 601 C CA . SER A 1 78 ? -8.585 -4.670 1.550 1.00 94.31 78 SER A CA 1
ATOM 602 C C . SER A 1 78 ? -9.621 -4.151 2.551 1.00 94.31 78 SER A C 1
ATOM 604 O O . SER A 1 78 ? -9.907 -2.956 2.631 1.00 94.31 78 SER A O 1
ATOM 606 N N . LEU A 1 79 ? -10.187 -5.051 3.362 1.00 92.94 79 LEU A N 1
ATOM 607 C CA . LEU A 1 79 ? -11.112 -4.644 4.427 1.00 92.94 79 LEU A CA 1
ATOM 608 C C . LEU A 1 79 ? -10.445 -3.709 5.439 1.00 92.94 79 LEU A C 1
ATOM 610 O O . LEU A 1 79 ? -11.105 -2.814 5.951 1.00 92.94 79 LEU A O 1
ATOM 614 N N . LEU A 1 80 ? -9.145 -3.886 5.695 1.00 92.88 80 LEU A N 1
ATOM 615 C CA . LEU A 1 80 ? -8.388 -2.974 6.545 1.00 92.88 80 LEU A CA 1
ATOM 616 C C . LEU A 1 80 ? -8.323 -1.579 5.911 1.00 92.88 80 LEU A C 1
ATOM 618 O O . LEU A 1 80 ? -8.710 -0.616 6.559 1.00 92.88 80 LEU A O 1
ATOM 622 N N . GLY A 1 81 ? -7.945 -1.478 4.635 1.00 92.88 81 GLY A N 1
ATOM 623 C CA . GLY A 1 81 ? -7.898 -0.209 3.902 1.00 92.88 81 GLY A CA 1
ATOM 624 C C . GLY A 1 81 ? -9.232 0.532 3.826 1.00 92.88 81 GLY A C 1
ATOM 625 O O . GLY A 1 81 ? -9.242 1.754 3.793 1.00 92.88 81 GLY A O 1
ATOM 626 N N . LYS A 1 82 ? -10.359 -0.188 3.846 1.00 90.81 82 LYS A N 1
ATOM 627 C CA . LYS A 1 82 ? -11.711 0.403 3.906 1.00 90.81 82 LYS A CA 1
ATOM 628 C C . LYS A 1 82 ? -12.132 0.860 5.308 1.00 90.81 82 LYS A C 1
ATOM 630 O O . LYS A 1 82 ? -13.088 1.625 5.441 1.00 90.81 82 LYS A O 1
ATOM 635 N N . VAL A 1 83 ? -11.513 0.306 6.350 1.00 89.69 83 VAL A N 1
ATOM 636 C CA . VAL A 1 83 ? -11.863 0.561 7.757 1.00 89.69 83 VAL A CA 1
ATOM 637 C C . VAL A 1 83 ? -10.993 1.653 8.379 1.00 89.69 83 VAL A C 1
ATOM 639 O O . VAL A 1 83 ? -11.482 2.354 9.270 1.00 89.69 83 VAL A O 1
ATOM 642 N N . LEU A 1 84 ? -9.730 1.760 7.957 1.00 88.69 84 LEU A N 1
ATOM 643 C CA . LEU A 1 84 ? -8.787 2.792 8.403 1.00 88.69 84 LEU A CA 1
ATOM 644 C C . LEU A 1 84 ? -9.130 4.179 7.853 1.00 88.69 84 LEU A C 1
ATOM 646 O O . LEU A 1 84 ? -8.803 5.144 8.589 1.00 88.69 84 LEU A O 1
#

pLDDT: mean 92.44, std 8.67, range [58.62, 98.62]

Radius of gyration: 17.64 Å; Cα contacts (8 Å, |Δi|>4): 44; chains: 1; bounding box: 41×23×49 Å